Protein AF-A0A661TZ61-F1 (afdb_monomer)

Secondary structure (DSSP, 8-state):
-HHHHHHHHHHHHHT--TT--EEEE-SSB--TTSS-SS-B-----EEEE-TT--S-------S-THHHHHHHHHHHT-PPPSS----GGGG-

Mean predicted aligned error: 3.05 Å

Solvent-accessible surface area (backbone atoms only — not comparable to full-atom values): 6058 Å² total; per-residue (Å²): 105,71,68,59,52,58,69,42,47,64,59,56,59,72,70,55,54,91,90,47,74,49,77,49,67,61,94,60,33,68,63,86,88,52,94,63,94,65,75,40,97,50,89,56,64,79,48,76,50,47,84,82,61,89,68,94,70,86,84,70,88,73,95,47,77,38,21,58,57,18,20,52,23,60,76,73,69,51,77,76,55,99,49,59,58,59,58,56,84,72,73,108

Radius of gyration: 15.36 Å; Cα contacts (8 Å, |Δi|>4): 93; chains: 1; bounding box: 36×26×38 Å

Structure (mmCIF, N/CA/C/O backbone):
data_AF-A0A661TZ61-F1
#
_entry.id   AF-A0A661TZ61-F1
#
loop_
_atom_site.group_PDB
_atom_site.id
_atom_site.type_symbol
_atom_site.label_atom_id
_atom_site.label_alt_id
_atom_site.label_comp_id
_atom_site.label_asym_id
_atom_site.label_entity_id
_atom_site.label_seq_id
_atom_site.pdbx_PDB_ins_code
_atom_site.Cartn_x
_atom_site.Cartn_y
_atom_site.Cartn_z
_atom_site.occupancy
_atom_site.B_iso_or_equiv
_atom_site.auth_seq_id
_atom_site.auth_comp_id
_atom_site.auth_asym_id
_atom_site.auth_atom_id
_atom_site.pdbx_PDB_model_num
ATOM 1 N N . GLY A 1 1 ? -5.444 -2.507 -19.485 1.00 92.00 1 GLY A N 1
ATOM 2 C CA . GLY A 1 1 ? -4.858 -2.901 -18.191 1.00 92.00 1 GLY A CA 1
ATOM 3 C C . GLY A 1 1 ? -5.047 -1.797 -17.176 1.00 92.00 1 GLY A C 1
ATOM 4 O O . GLY A 1 1 ? -6.136 -1.676 -16.637 1.00 92.00 1 GLY A O 1
ATOM 5 N N . LEU A 1 2 ? -4.027 -0.958 -16.969 1.00 97.44 2 LEU A N 1
ATOM 6 C CA . LEU A 1 2 ? -4.084 0.143 -15.995 1.00 97.44 2 LEU A CA 1
ATOM 7 C C . LEU A 1 2 ? -5.230 1.131 -16.268 1.00 97.44 2 LEU A C 1
ATOM 9 O O . LEU A 1 2 ? -5.969 1.461 -15.353 1.00 97.44 2 LEU A O 1
ATOM 13 N N . GLU A 1 3 ? -5.449 1.527 -17.525 1.00 98.44 3 GLU A N 1
ATOM 14 C CA . GLU A 1 3 ? -6.561 2.425 -17.879 1.00 98.44 3 GLU A CA 1
ATOM 15 C C . GLU A 1 3 ? -7.952 1.804 -17.655 1.00 98.44 3 GLU A C 1
ATOM 17 O O . GLU A 1 3 ? -8.905 2.511 -17.339 1.00 98.44 3 GLU A O 1
ATOM 22 N N . ASP A 1 4 ? -8.092 0.484 -17.829 1.00 98.38 4 ASP A N 1
ATOM 23 C CA . ASP A 1 4 ? -9.355 -0.216 -17.551 1.00 98.38 4 ASP A CA 1
ATOM 24 C C . ASP A 1 4 ? -9.628 -0.260 -16.048 1.00 98.38 4 ASP A C 1
ATOM 26 O O . ASP A 1 4 ? -10.761 -0.057 -15.617 1.00 98.38 4 ASP A O 1
ATOM 30 N N . PHE A 1 5 ? -8.578 -0.496 -15.256 1.00 97.94 5 PHE A N 1
ATOM 31 C CA . PHE A 1 5 ? -8.650 -0.462 -13.802 1.00 97.94 5 PHE A CA 1
ATOM 32 C C . PHE A 1 5 ? -9.006 0.937 -13.291 1.00 97.94 5 PHE A C 1
ATOM 34 O O . PHE A 1 5 ? -9.915 1.065 -12.477 1.00 97.94 5 PHE A O 1
ATOM 41 N N . ASP A 1 6 ? -8.371 1.985 -13.820 1.00 98.12 6 ASP A N 1
ATOM 42 C CA . ASP A 1 6 ? -8.680 3.375 -13.470 1.00 98.12 6 ASP A CA 1
ATOM 43 C C . ASP A 1 6 ? -10.154 3.721 -13.747 1.00 98.12 6 ASP A C 1
ATOM 45 O O . ASP A 1 6 ? -10.858 4.219 -12.867 1.00 98.12 6 ASP A O 1
ATOM 49 N N . ARG A 1 7 ? -10.681 3.325 -14.916 1.00 98.50 7 ARG A N 1
ATOM 50 C CA . ARG A 1 7 ? -12.110 3.477 -15.249 1.00 98.50 7 ARG A CA 1
ATOM 51 C C . ARG A 1 7 ? -13.052 2.737 -14.295 1.00 98.50 7 ARG A C 1
ATOM 53 O O . ARG A 1 7 ? -14.206 3.140 -14.163 1.00 98.50 7 ARG A O 1
ATOM 60 N N . PHE A 1 8 ? -12.594 1.670 -13.642 1.00 97.75 8 PHE A N 1
ATOM 61 C CA . PHE A 1 8 ? -13.380 0.912 -12.667 1.00 97.75 8 PHE A CA 1
ATOM 62 C C . PHE A 1 8 ? -13.408 1.567 -11.274 1.00 97.75 8 PHE A C 1
ATOM 64 O O . PHE A 1 8 ? -14.379 1.378 -10.538 1.00 97.75 8 PHE A O 1
ATOM 71 N N . ILE A 1 9 ? -12.411 2.385 -10.914 1.00 97.19 9 ILE A N 1
ATOM 72 C CA . ILE A 1 9 ? -12.298 2.994 -9.576 1.00 97.19 9 ILE A CA 1
ATOM 73 C C . ILE A 1 9 ? -13.557 3.766 -9.138 1.00 97.19 9 ILE A C 1
ATOM 75 O O . ILE A 1 9 ? -13.986 3.560 -8.000 1.00 97.19 9 ILE A O 1
ATOM 79 N N . PRO A 1 10 ? -14.205 4.609 -9.970 1.00 96.38 10 PRO A N 1
ATOM 80 C CA . PRO A 1 10 ? -15.445 5.276 -9.569 1.00 96.38 10 PRO A CA 1
ATOM 81 C C . PRO A 1 10 ? -16.553 4.285 -9.196 1.00 96.38 10 PRO A C 1
ATOM 83 O O . PRO A 1 10 ? -17.199 4.447 -8.167 1.00 96.38 10 PRO A O 1
ATOM 86 N N . THR A 1 11 ? -16.701 3.204 -9.970 1.00 97.56 11 THR A N 1
ATOM 87 C CA . THR A 1 11 ? -17.693 2.156 -9.684 1.00 97.56 11 THR A CA 1
ATOM 88 C C . THR A 1 11 ? -17.379 1.440 -8.373 1.00 97.56 11 THR A C 1
ATOM 90 O O . THR A 1 11 ? -18.287 1.203 -7.581 1.00 97.56 11 THR A O 1
ATOM 93 N N . LEU A 1 12 ? -16.108 1.120 -8.106 1.00 96.00 12 LEU A N 1
ATOM 94 C CA . LEU A 1 12 ? -15.690 0.541 -6.827 1.00 96.00 12 LEU A CA 1
ATOM 95 C C . LEU A 1 12 ? -16.080 1.452 -5.655 1.00 96.00 12 LEU A C 1
ATOM 97 O O . LEU A 1 12 ? -16.696 0.985 -4.702 1.00 96.00 12 LEU A O 1
ATOM 101 N N . LYS A 1 13 ? -15.768 2.750 -5.750 1.00 93.62 13 LYS A N 1
ATOM 102 C CA . LYS A 1 13 ? -16.074 3.738 -4.705 1.00 93.62 13 LYS A CA 1
ATOM 103 C C . LYS A 1 13 ? -17.575 3.855 -4.445 1.00 93.62 13 LYS A C 1
ATOM 105 O O . LYS A 1 13 ? -17.983 3.833 -3.285 1.00 93.62 13 LYS A O 1
ATOM 110 N N . ASP A 1 14 ? -18.386 3.920 -5.499 1.00 95.19 14 ASP A N 1
ATOM 111 C CA . ASP A 1 14 ? -19.845 4.052 -5.392 1.00 95.19 14 ASP A CA 1
ATOM 112 C C . ASP A 1 14 ? -20.510 2.845 -4.707 1.00 95.19 14 ASP A C 1
ATOM 114 O O . ASP A 1 14 ? -21.574 2.991 -4.107 1.00 95.19 14 ASP A O 1
ATOM 118 N N . ASN A 1 15 ? -19.877 1.666 -4.755 1.00 96.00 15 ASN A N 1
ATOM 119 C CA . ASN A 1 15 ? -20.384 0.433 -4.142 1.00 96.00 15 ASN A CA 1
ATOM 120 C C . ASN A 1 15 ? -19.946 0.2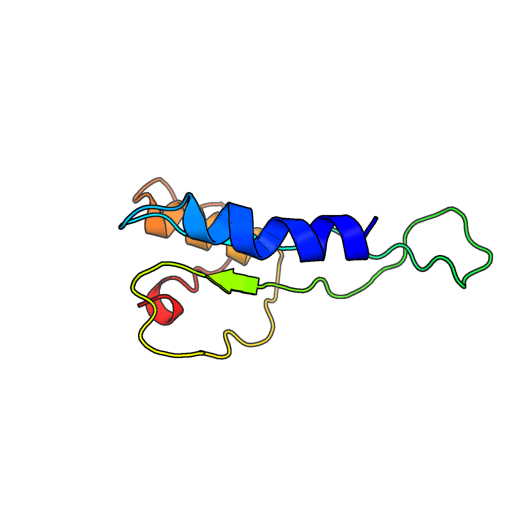14 -2.685 1.00 96.00 15 ASN A C 1
ATOM 122 O O . ASN A 1 15 ? -20.392 -0.746 -2.062 1.00 96.00 15 ASN A O 1
ATOM 126 N N . THR A 1 16 ? -19.091 1.071 -2.132 1.00 95.56 16 THR A N 1
ATOM 127 C CA . THR A 1 16 ? -18.688 0.964 -0.721 1.00 95.56 16 THR A CA 1
ATOM 128 C C . THR A 1 16 ? -19.724 1.570 0.222 1.00 95.56 16 THR A C 1
ATOM 130 O O . THR A 1 16 ? -20.454 2.508 -0.132 1.00 95.56 16 THR A O 1
ATOM 133 N N . VAL A 1 17 ? -19.757 1.074 1.456 1.00 95.00 17 VAL A N 1
ATOM 134 C CA . VAL A 1 17 ? -20.620 1.565 2.538 1.00 95.00 17 VAL A CA 1
ATOM 135 C C . VAL A 1 17 ? -19.803 2.118 3.706 1.00 95.00 17 VAL A C 1
ATOM 137 O O . VAL A 1 17 ? -18.573 2.070 3.721 1.00 95.00 17 VAL A O 1
ATOM 140 N N . ASP A 1 18 ? -20.487 2.719 4.678 1.00 93.88 18 ASP A N 1
ATOM 141 C CA . ASP A 1 18 ? -19.832 3.236 5.877 1.00 93.88 18 ASP A CA 1
ATOM 142 C C . ASP A 1 18 ? -19.182 2.084 6.659 1.00 93.88 18 ASP A C 1
ATOM 144 O O . ASP A 1 18 ? -19.822 1.072 6.941 1.00 93.88 18 ASP A O 1
ATOM 148 N N . GLY A 1 19 ? -17.905 2.255 7.007 1.00 91.44 19 GLY A N 1
ATOM 149 C CA . GLY A 1 19 ? -17.078 1.225 7.641 1.00 91.44 19 GLY A CA 1
ATOM 150 C C . GLY A 1 19 ? -16.153 0.475 6.679 1.00 91.44 19 GLY A C 1
ATOM 151 O O . GLY A 1 19 ? -15.191 -0.137 7.142 1.00 91.44 19 GLY A O 1
ATOM 152 N N . ASP A 1 20 ? -16.370 0.569 5.363 1.00 95.12 20 ASP A N 1
ATOM 153 C CA . ASP A 1 20 ? -15.450 -0.012 4.384 1.00 95.12 20 ASP A CA 1
ATOM 154 C C . ASP A 1 20 ? -14.168 0.819 4.265 1.00 95.12 20 ASP A C 1
ATOM 156 O O . ASP A 1 20 ? -14.203 2.050 4.191 1.00 95.12 20 ASP A O 1
ATOM 160 N N . ILE A 1 21 ? -13.032 0.126 4.168 1.00 94.75 21 ILE A N 1
ATOM 161 C CA . ILE A 1 21 ? -11.727 0.706 3.844 1.00 94.75 21 ILE A CA 1
ATOM 162 C C . ILE A 1 21 ? -11.190 -0.011 2.609 1.00 94.75 21 ILE A C 1
ATOM 164 O O . ILE A 1 21 ? -11.047 -1.233 2.591 1.00 94.75 21 ILE A O 1
ATOM 168 N N . VAL A 1 22 ? -10.861 0.760 1.578 1.00 96.00 22 VAL A N 1
ATOM 169 C CA . VAL A 1 22 ? -10.239 0.273 0.347 1.00 96.00 22 VAL A CA 1
ATOM 170 C C . VAL A 1 22 ? -8.750 0.581 0.402 1.00 96.00 22 VAL A C 1
ATOM 172 O O . VAL A 1 22 ? -8.372 1.738 0.566 1.00 96.00 22 VAL A O 1
ATOM 175 N N . ILE A 1 23 ? -7.911 -0.443 0.232 1.00 96.56 23 ILE A N 1
ATOM 176 C CA . ILE A 1 23 ? -6.452 -0.317 0.115 1.00 96.56 23 ILE A CA 1
ATOM 177 C C . ILE A 1 23 ? -6.035 -0.865 -1.252 1.00 96.56 23 ILE A C 1
ATOM 179 O O . ILE A 1 23 ? -6.327 -2.015 -1.574 1.00 96.56 23 ILE A O 1
ATOM 183 N N . ILE A 1 24 ? -5.343 -0.052 -2.050 1.00 97.62 24 ILE A N 1
ATOM 184 C CA . ILE A 1 24 ? -4.783 -0.434 -3.352 1.00 97.62 24 ILE A CA 1
ATOM 185 C C . ILE A 1 24 ? -3.258 -0.367 -3.252 1.00 97.62 24 ILE A C 1
ATOM 187 O O . ILE A 1 24 ? -2.707 0.670 -2.883 1.00 97.62 24 ILE A O 1
ATOM 191 N N . THR A 1 25 ? -2.589 -1.472 -3.587 1.00 98.31 25 THR A N 1
ATOM 192 C CA . THR A 1 25 ? -1.124 -1.606 -3.600 1.00 98.31 25 THR A CA 1
ATOM 193 C C . THR A 1 25 ? -0.670 -2.559 -4.707 1.00 98.31 25 THR A C 1
ATOM 195 O O . THR A 1 25 ? -1.494 -3.223 -5.335 1.00 98.31 25 THR A O 1
ATOM 198 N N . ALA A 1 26 ? 0.640 -2.645 -4.921 1.00 98.38 26 ALA A N 1
ATOM 199 C CA . ALA A 1 26 ? 1.296 -3.749 -5.621 1.00 98.38 26 ALA A CA 1
ATOM 200 C C . ALA A 1 26 ? 2.190 -4.541 -4.646 1.00 98.38 26 ALA A C 1
ATOM 202 O O . ALA A 1 26 ? 2.318 -4.177 -3.475 1.00 98.38 26 ALA A O 1
ATOM 203 N N . ASP A 1 27 ? 2.810 -5.614 -5.125 1.00 98.19 27 ASP A N 1
ATOM 204 C CA . ASP A 1 27 ? 3.730 -6.481 -4.381 1.00 98.19 27 ASP A CA 1
ATOM 205 C C . ASP A 1 27 ? 5.170 -6.452 -4.932 1.00 98.19 27 ASP A C 1
ATOM 207 O O . ASP A 1 27 ? 6.112 -6.807 -4.225 1.00 98.19 27 ASP A O 1
ATOM 211 N N . HIS A 1 28 ? 5.366 -5.999 -6.170 1.00 98.50 28 HIS A N 1
ATOM 212 C CA . HIS A 1 28 ? 6.671 -5.752 -6.791 1.00 98.50 28 HIS A CA 1
ATOM 213 C C . HIS A 1 28 ? 6.530 -4.830 -8.017 1.00 98.50 28 HIS A C 1
ATOM 215 O O . HIS A 1 28 ? 5.426 -4.407 -8.362 1.00 98.50 28 HIS A O 1
ATOM 221 N N . GLY A 1 29 ? 7.656 -4.512 -8.664 1.00 98.12 29 GLY A N 1
ATOM 222 C CA . GLY A 1 29 ? 7.694 -3.859 -9.972 1.00 98.12 29 GLY A CA 1
ATOM 223 C C . GLY A 1 29 ? 7.894 -4.872 -11.097 1.00 98.12 29 GLY A C 1
ATOM 224 O O . GLY A 1 29 ? 8.479 -5.939 -10.899 1.00 98.12 29 GLY A O 1
ATOM 225 N N . ASN A 1 30 ? 7.420 -4.538 -12.290 1.00 97.88 30 ASN A N 1
ATOM 226 C CA . ASN A 1 30 ? 7.710 -5.294 -13.504 1.00 97.88 30 ASN A CA 1
ATOM 227 C C . ASN A 1 30 ? 7.762 -4.320 -14.683 1.00 97.88 30 ASN A C 1
ATOM 229 O O . ASN A 1 30 ? 6.772 -4.131 -15.392 1.00 97.88 30 ASN A O 1
ATOM 233 N N . ASP A 1 31 ? 8.892 -3.624 -14.807 1.00 97.62 31 ASP A N 1
ATOM 234 C CA . ASP A 1 31 ? 9.086 -2.564 -15.793 1.00 97.62 31 ASP A CA 1
ATOM 235 C C . ASP A 1 31 ? 9.133 -3.135 -17.231 1.00 97.62 31 ASP A C 1
ATOM 237 O O . ASP A 1 31 ? 10.133 -3.760 -17.620 1.00 97.62 31 ASP A O 1
ATOM 241 N N . PRO A 1 32 ? 8.096 -2.878 -18.061 1.00 96.25 32 PRO A N 1
ATOM 242 C CA . PRO A 1 32 ? 7.993 -3.420 -19.415 1.00 96.25 32 PRO A CA 1
ATOM 243 C C . PRO A 1 32 ? 8.957 -2.752 -20.407 1.00 96.25 32 PRO A C 1
ATOM 245 O O . PRO A 1 32 ? 8.978 -3.117 -21.582 1.00 96.25 32 PRO A O 1
ATOM 248 N N . THR A 1 33 ? 9.718 -1.743 -19.975 1.00 97.31 33 THR A N 1
ATOM 249 C CA . THR A 1 33 ? 10.723 -1.053 -20.792 1.00 97.31 33 THR A CA 1
ATOM 250 C C . THR 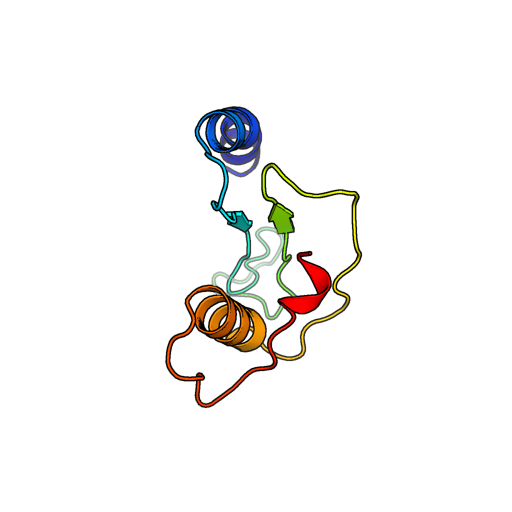A 1 33 ? 12.118 -1.665 -20.653 1.00 97.31 33 THR A C 1
ATOM 252 O O . THR A 1 33 ? 13.032 -1.297 -21.395 1.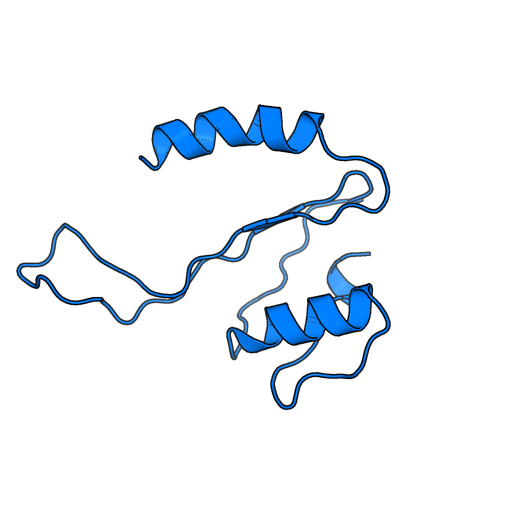00 97.31 33 THR A O 1
ATOM 255 N N . THR A 1 34 ? 12.290 -2.631 -19.743 1.00 95.00 34 THR A N 1
ATOM 256 C CA . THR A 1 34 ? 13.544 -3.371 -19.576 1.00 95.00 34 THR A CA 1
ATOM 257 C C . THR A 1 34 ? 13.613 -4.589 -20.501 1.00 95.00 34 THR A C 1
ATOM 259 O O . THR A 1 34 ? 12.609 -5.086 -21.000 1.00 95.00 34 THR A O 1
ATOM 262 N N . ILE A 1 35 ? 14.829 -5.095 -20.738 1.00 95.69 35 ILE A N 1
ATOM 263 C CA . ILE A 1 35 ? 15.050 -6.325 -21.525 1.00 95.69 35 ILE A CA 1
ATOM 264 C C . ILE A 1 35 ? 14.778 -7.611 -20.730 1.00 95.69 35 ILE A C 1
ATOM 266 O O . ILE A 1 35 ? 14.819 -8.703 -21.296 1.00 95.69 35 ILE A O 1
ATOM 270 N N . SER A 1 36 ? 14.600 -7.490 -19.413 1.00 96.06 36 SER A N 1
ATOM 271 C CA . SER A 1 36 ? 14.360 -8.619 -18.523 1.00 96.06 36 SER A CA 1
ATOM 272 C C . SER A 1 36 ? 12.941 -9.144 -18.714 1.00 96.06 36 SER A C 1
ATOM 274 O O . SER A 1 36 ? 12.029 -8.395 -19.048 1.00 96.06 36 SER A O 1
ATOM 276 N N . THR A 1 37 ? 12.744 -10.433 -18.458 1.00 96.38 37 THR A N 1
ATOM 277 C CA . THR A 1 37 ? 11.407 -11.024 -18.286 1.00 96.38 37 THR A CA 1
ATOM 278 C C . THR A 1 37 ? 11.097 -11.327 -16.818 1.00 96.38 37 THR A C 1
ATOM 280 O O . THR A 1 37 ? 10.066 -11.925 -16.525 1.00 96.38 37 THR A O 1
ATOM 283 N N . ASP A 1 38 ? 12.023 -10.994 -15.917 1.00 97.81 38 ASP A N 1
ATOM 284 C CA . ASP A 1 38 ? 11.898 -11.137 -14.466 1.00 97.81 38 ASP A CA 1
ATOM 285 C C . ASP A 1 38 ? 11.497 -9.803 -13.818 1.00 97.81 38 ASP A C 1
ATOM 287 O O . ASP A 1 38 ? 11.667 -8.739 -14.418 1.00 97.81 38 ASP A O 1
ATOM 291 N N . HIS A 1 39 ? 10.997 -9.859 -12.587 1.00 98.12 39 HIS A N 1
ATOM 292 C CA . HIS A 1 39 ? 10.533 -8.695 -11.833 1.00 98.12 39 HIS A CA 1
ATOM 293 C C . HIS A 1 39 ? 11.654 -7.693 -11.513 1.00 98.12 39 HIS A C 1
ATOM 295 O O . HIS A 1 39 ? 12.834 -8.033 -11.393 1.00 98.12 39 HIS A O 1
ATOM 301 N N . THR A 1 40 ? 11.262 -6.442 -11.280 1.00 97.88 40 THR A N 1
ATOM 302 C CA . THR A 1 40 ? 12.122 -5.354 -10.806 1.00 97.88 40 THR A CA 1
ATOM 303 C C . THR A 1 40 ? 11.880 -5.065 -9.323 1.00 97.88 40 THR A C 1
ATOM 305 O O . THR A 1 40 ? 10.779 -5.198 -8.779 1.00 97.88 40 THR A O 1
ATOM 308 N N . ARG A 1 41 ? 12.948 -4.668 -8.619 1.00 97.81 41 ARG A N 1
ATOM 309 C CA . ARG A 1 41 ? 12.880 -4.313 -7.197 1.00 97.81 41 ARG A CA 1
ATOM 310 C C . ARG A 1 41 ? 12.489 -2.845 -7.046 1.00 97.81 41 ARG A C 1
ATOM 312 O O . ARG A 1 41 ? 13.355 -1.976 -7.016 1.00 97.81 41 ARG A O 1
ATOM 319 N N . GLU A 1 42 ? 11.193 -2.591 -6.922 1.00 98.31 42 GLU A N 1
ATOM 320 C CA . GLU A 1 42 ? 10.629 -1.240 -6.848 1.00 98.31 42 GLU A CA 1
ATOM 321 C C . GLU A 1 42 ? 9.852 -0.997 -5.551 1.00 98.31 42 GLU A C 1
ATOM 323 O O . GLU A 1 42 ? 9.400 -1.932 -4.884 1.00 98.31 42 GLU A O 1
ATOM 328 N N . TYR A 1 43 ? 9.693 0.281 -5.198 1.00 98.25 43 TYR A N 1
ATOM 329 C CA . TYR A 1 43 ? 8.667 0.682 -4.241 1.00 98.25 43 TYR A CA 1
ATOM 330 C C . TYR A 1 43 ? 7.284 0.481 -4.863 1.00 98.25 43 TYR A C 1
ATOM 332 O O . TYR A 1 43 ? 7.094 0.707 -6.054 1.00 98.25 43 TYR A O 1
ATOM 340 N N . VAL A 1 44 ? 6.311 0.105 -4.038 1.00 98.38 44 VAL A N 1
ATOM 341 C CA . VAL A 1 44 ? 4.917 -0.073 -4.458 1.00 98.38 44 VAL A CA 1
ATOM 342 C C . VAL A 1 44 ? 4.062 1.083 -3.933 1.00 98.38 44 VAL A C 1
ATOM 344 O O . VAL A 1 44 ? 4.313 1.563 -2.822 1.00 98.38 44 VAL A O 1
ATOM 347 N N . PRO A 1 45 ? 3.072 1.569 -4.702 1.00 97.69 45 PRO A N 1
ATOM 348 C CA . PRO A 1 45 ? 2.174 2.614 -4.231 1.00 97.69 45 PRO A CA 1
ATOM 349 C C . PRO A 1 45 ? 1.246 2.063 -3.149 1.00 97.69 45 PRO A C 1
ATOM 351 O O . PRO A 1 45 ? 0.875 0.896 -3.192 1.00 97.69 45 PRO A O 1
ATOM 354 N N . ILE A 1 46 ? 0.818 2.914 -2.219 1.00 97.69 46 ILE A N 1
ATOM 355 C CA . ILE A 1 46 ? -0.254 2.596 -1.273 1.00 97.69 46 ILE A CA 1
ATOM 356 C C . ILE A 1 46 ? -1.273 3.726 -1.356 1.00 97.69 46 ILE A C 1
ATOM 358 O O . ILE A 1 46 ? -0.964 4.873 -1.037 1.00 97.69 46 ILE A O 1
ATOM 362 N N . MET A 1 47 ? -2.483 3.403 -1.804 1.00 95.25 47 MET A N 1
ATOM 363 C CA . MET A 1 47 ? -3.615 4.329 -1.847 1.00 95.25 47 MET A CA 1
ATOM 364 C C . MET A 1 47 ? -4.728 3.791 -0.965 1.00 95.25 47 MET A C 1
ATOM 366 O O . MET A 1 47 ? -5.073 2.613 -1.052 1.00 95.25 47 MET A O 1
ATOM 370 N N . ILE A 1 48 ? -5.283 4.656 -0.119 1.00 94.62 48 ILE A N 1
ATOM 371 C CA . ILE A 1 48 ? -6.288 4.275 0.870 1.00 94.62 48 ILE A CA 1
ATOM 372 C C . ILE A 1 48 ? -7.470 5.224 0.770 1.00 94.62 48 ILE A C 1
ATOM 374 O O . ILE A 1 48 ? -7.295 6.434 0.623 1.00 94.62 48 ILE A O 1
ATOM 378 N N . TRP A 1 49 ? -8.676 4.672 0.833 1.00 93.19 49 TRP A N 1
ATOM 379 C CA . TRP A 1 49 ? -9.903 5.450 0.778 1.00 93.19 49 TRP A CA 1
ATOM 380 C C . TRP A 1 49 ? -11.018 4.801 1.605 1.00 93.19 49 TRP A C 1
ATOM 382 O O . TRP A 1 49 ? -11.146 3.580 1.642 1.00 93.19 49 TRP A O 1
ATOM 392 N N . HIS A 1 50 ? -11.844 5.637 2.232 1.00 92.44 50 HIS A N 1
ATOM 393 C CA . HIS A 1 50 ? -13.109 5.270 2.870 1.00 92.44 50 HIS A CA 1
ATOM 394 C C . HIS A 1 50 ? -14.079 6.459 2.786 1.00 92.44 50 HIS A C 1
ATOM 396 O O . HIS A 1 50 ? -13.662 7.603 2.580 1.00 92.44 50 HIS A O 1
ATOM 402 N N . ARG A 1 51 ? -15.385 6.215 2.951 1.00 91.12 51 ARG A N 1
ATOM 403 C CA . ARG A 1 51 ? -16.430 7.248 2.776 1.00 91.12 51 ARG A CA 1
ATOM 404 C C . ARG A 1 51 ? -16.324 8.423 3.749 1.00 91.12 51 ARG A C 1
ATOM 406 O O . ARG A 1 51 ? -16.730 9.529 3.408 1.00 91.12 51 ARG A O 1
ATOM 413 N N . GLN A 1 52 ? -15.805 8.172 4.947 1.00 87.75 52 GLN A N 1
ATOM 414 C CA . GLN A 1 52 ? -15.740 9.148 6.040 1.00 87.75 52 GLN A CA 1
ATOM 415 C C . GLN A 1 52 ? -14.419 9.925 6.083 1.00 87.75 52 GLN A C 1
ATOM 417 O O . GLN A 1 52 ? -14.175 10.648 7.044 1.00 87.75 52 GLN A O 1
ATOM 422 N N . ILE A 1 53 ? -13.564 9.782 5.067 1.00 83.94 53 ILE A N 1
ATOM 423 C CA . ILE A 1 53 ? -12.248 10.414 5.064 1.00 83.94 53 ILE A CA 1
ATOM 424 C C . ILE A 1 53 ? -12.391 11.945 5.067 1.00 83.94 53 ILE A C 1
ATOM 426 O O . ILE A 1 53 ? -12.936 12.542 4.137 1.00 83.94 53 ILE A O 1
ATOM 430 N N . GLY A 1 54 ? -11.935 12.589 6.146 1.00 76.62 54 GLY A N 1
ATOM 431 C CA . GLY A 1 54 ? -12.090 14.035 6.356 1.00 76.62 54 GLY A CA 1
ATOM 432 C C . GLY A 1 54 ? -11.161 14.901 5.497 1.00 76.62 54 GLY A C 1
ATOM 433 O O . GLY A 1 54 ? -11.358 16.112 5.395 1.00 76.62 54 GLY A O 1
ATOM 434 N N . GLY A 1 55 ? -10.154 14.294 4.866 1.00 81.75 55 GLY A N 1
ATOM 435 C CA . GLY A 1 55 ? -9.168 14.962 4.023 1.00 81.75 55 GLY A CA 1
ATOM 436 C C . GLY A 1 55 ? -8.079 14.003 3.547 1.00 81.75 55 GLY A C 1
ATOM 437 O O . GLY A 1 55 ? -7.998 12.863 3.989 1.00 81.75 55 GLY A O 1
ATOM 438 N N . SER A 1 56 ? -7.231 14.451 2.622 1.00 85.12 56 SER A N 1
ATOM 439 C CA . SER A 1 56 ? -6.080 13.655 2.185 1.00 85.12 56 SER A CA 1
ATOM 440 C C . SER A 1 56 ? -4.939 13.768 3.194 1.00 85.12 56 SER A C 1
ATOM 442 O O . SER A 1 56 ? -4.506 14.875 3.511 1.00 85.12 56 SER A O 1
ATOM 444 N N . VAL A 1 57 ? -4.443 12.624 3.663 1.00 88.19 57 VAL A N 1
ATOM 445 C CA . VAL A 1 57 ? -3.299 12.519 4.577 1.00 88.19 57 VAL A CA 1
ATOM 446 C C . VAL A 1 57 ? -2.175 11.762 3.877 1.00 88.19 57 VAL A C 1
ATOM 448 O O . VAL A 1 57 ? -2.406 10.736 3.237 1.00 88.19 57 VAL A O 1
ATOM 451 N N . GLU A 1 58 ? -0.947 12.260 3.996 1.00 91.56 58 GLU A N 1
ATOM 452 C CA . GLU A 1 58 ? 0.238 11.535 3.548 1.00 91.56 58 GLU A CA 1
ATOM 453 C C . GLU A 1 58 ? 0.664 10.536 4.632 1.00 91.56 58 GLU A C 1
ATOM 455 O O . GLU A 1 58 ? 1.112 10.926 5.708 1.00 91.56 58 GLU A O 1
ATOM 460 N N . ILE A 1 59 ? 0.550 9.235 4.346 1.00 93.50 59 ILE A N 1
ATOM 461 C CA . ILE A 1 59 ? 0.960 8.171 5.283 1.00 93.50 59 ILE A CA 1
ATOM 462 C C . ILE A 1 59 ? 2.488 7.978 5.345 1.00 93.50 59 ILE A C 1
ATOM 464 O O . ILE A 1 59 ? 3.001 7.265 6.211 1.00 93.50 59 ILE A O 1
ATOM 468 N N . GLY A 1 60 ? 3.223 8.623 4.433 1.00 94.25 60 GLY A N 1
ATOM 469 C CA . GLY A 1 60 ? 4.674 8.534 4.287 1.00 94.25 60 GLY A CA 1
ATOM 470 C C . GLY A 1 60 ? 5.162 7.169 3.789 1.00 94.25 60 GLY A C 1
ATOM 471 O O . GLY A 1 60 ? 4.388 6.262 3.484 1.00 94.25 60 GLY A O 1
ATOM 472 N N . LEU A 1 61 ? 6.485 6.997 3.726 1.00 96.88 61 LEU A N 1
ATOM 473 C CA . LEU A 1 61 ? 7.097 5.722 3.338 1.00 96.88 61 LEU A CA 1
ATOM 474 C C . LEU A 1 61 ? 6.810 4.635 4.376 1.00 96.88 61 LEU A C 1
ATOM 476 O O . LEU A 1 61 ? 6.883 4.890 5.579 1.00 96.88 61 LEU A O 1
ATOM 480 N N . ARG A 1 62 ? 6.484 3.426 3.914 1.00 97.31 62 ARG A N 1
ATOM 481 C CA . ARG A 1 62 ? 6.363 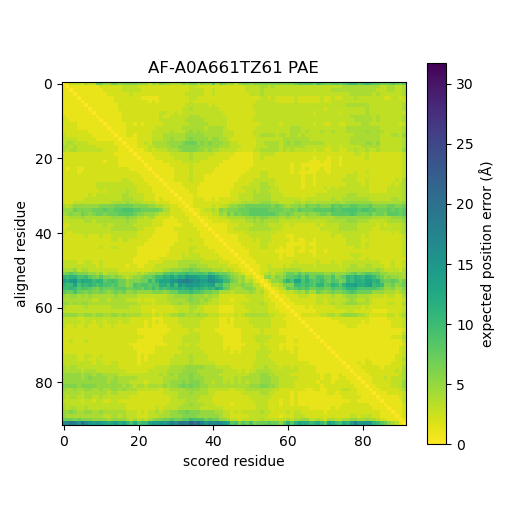2.219 4.747 1.00 97.31 62 ARG A CA 1
ATOM 482 C C . ARG A 1 62 ? 7.641 1.402 4.661 1.00 97.31 62 ARG A C 1
ATOM 484 O O . ARG A 1 62 ? 8.243 1.295 3.594 1.00 97.31 62 ARG A O 1
ATOM 491 N N . HIS A 1 63 ? 8.066 0.846 5.789 1.00 95.06 63 HIS A N 1
ATOM 492 C CA . HIS A 1 63 ? 9.325 0.100 5.862 1.00 95.06 63 HIS A CA 1
ATOM 493 C C . HIS A 1 63 ? 9.162 -1.344 5.385 1.00 95.06 63 HIS A C 1
ATOM 495 O O . HIS A 1 63 ? 10.141 -1.981 4.997 1.00 95.06 63 HIS A O 1
ATOM 501 N N . THR A 1 64 ? 7.932 -1.859 5.399 1.00 97.88 64 THR A N 1
ATOM 502 C CA . THR A 1 64 ? 7.600 -3.210 4.955 1.00 97.88 64 THR A CA 1
ATOM 503 C C . THR A 1 64 ? 6.154 -3.282 4.468 1.00 97.88 64 THR A C 1
ATOM 505 O O . THR A 1 64 ? 5.282 -2.575 4.969 1.00 97.88 64 THR A O 1
ATOM 508 N N . MET A 1 65 ? 5.872 -4.184 3.524 1.00 97.94 65 MET A N 1
ATOM 509 C CA . MET A 1 65 ? 4.495 -4.505 3.113 1.00 97.94 65 MET A CA 1
ATOM 510 C C . MET A 1 65 ? 3.661 -5.051 4.281 1.00 97.94 65 MET A C 1
ATOM 512 O O . MET A 1 65 ? 2.438 -4.920 4.279 1.00 9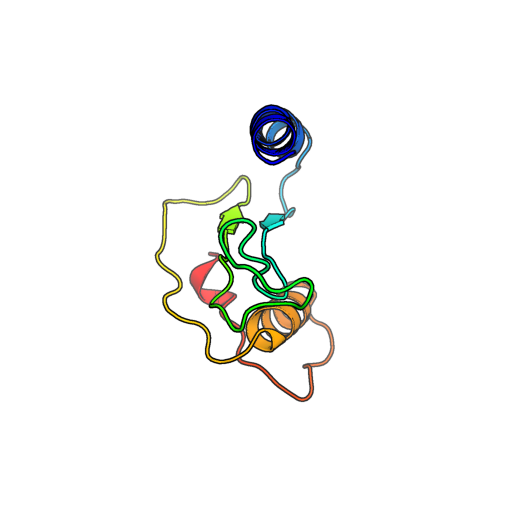7.94 65 MET A O 1
ATOM 516 N N . ALA A 1 66 ? 4.317 -5.604 5.310 1.00 98.38 66 ALA A N 1
ATOM 517 C CA . ALA A 1 66 ? 3.653 -6.068 6.523 1.00 98.38 66 ALA A CA 1
ATOM 518 C C . ALA A 1 66 ? 2.929 -4.938 7.281 1.00 98.38 66 ALA A C 1
ATOM 520 O O . ALA A 1 66 ? 1.981 -5.225 8.005 1.00 98.38 66 ALA A O 1
ATOM 521 N N . ASP A 1 67 ? 3.287 -3.664 7.064 1.00 98.31 67 ASP A N 1
ATOM 522 C CA . ASP A 1 67 ? 2.583 -2.517 7.656 1.00 98.31 67 ASP A CA 1
ATOM 523 C C . ASP A 1 67 ? 1.097 -2.490 7.231 1.00 98.31 67 ASP A C 1
ATOM 525 O O . ASP A 1 67 ? 0.228 -2.124 8.025 1.00 98.31 67 ASP A O 1
ATOM 529 N N . ILE A 1 68 ? 0.775 -2.944 6.008 1.00 98.06 68 ILE A N 1
ATOM 530 C CA . ILE A 1 68 ? -0.615 -3.079 5.535 1.00 98.06 68 ILE A CA 1
ATOM 531 C C . ILE A 1 68 ? -1.339 -4.165 6.335 1.00 98.06 68 ILE A C 1
ATOM 533 O O . ILE A 1 68 ? -2.417 -3.917 6.872 1.00 98.06 68 ILE A O 1
ATOM 537 N N . GLY A 1 69 ? -0.739 -5.353 6.461 1.00 98.06 69 GLY A N 1
ATOM 538 C CA . GLY A 1 69 ? -1.319 -6.465 7.221 1.00 98.06 69 GLY A CA 1
ATOM 539 C C . GLY A 1 69 ? -1.525 -6.120 8.697 1.00 98.06 69 GLY A C 1
ATOM 540 O O . GLY A 1 69 ? -2.598 -6.364 9.247 1.00 98.06 69 GLY A O 1
ATOM 541 N N . GLN A 1 70 ? -0.541 -5.464 9.312 1.00 98.44 70 GLN A N 1
ATOM 542 C CA . GLN A 1 70 ? -0.625 -4.999 10.691 1.00 98.44 70 GLN A CA 1
ATOM 543 C C . GLN A 1 70 ? -1.731 -3.948 10.878 1.00 98.44 70 GLN A C 1
ATOM 545 O O . GLN A 1 70 ? -2.410 -3.962 11.907 1.00 98.44 70 GLN A O 1
ATOM 550 N N . THR A 1 71 ? -1.944 -3.069 9.892 1.00 97.62 71 THR A N 1
ATOM 551 C CA . THR A 1 71 ? -3.041 -2.086 9.900 1.00 97.62 71 THR A CA 1
ATOM 552 C C . THR A 1 71 ? -4.404 -2.762 9.749 1.00 97.62 71 THR A C 1
ATOM 554 O O . THR A 1 71 ? -5.329 -2.426 10.482 1.00 97.62 71 THR A O 1
ATOM 557 N N . VAL A 1 72 ? -4.535 -3.759 8.866 1.00 97.62 72 VAL A N 1
ATOM 558 C CA . VAL A 1 72 ? -5.772 -4.550 8.724 1.00 97.62 72 VAL A CA 1
ATOM 559 C C . VAL A 1 72 ? -6.106 -5.284 10.025 1.00 97.62 72 VAL A C 1
ATOM 561 O O . VAL A 1 72 ? -7.252 -5.246 10.469 1.00 97.62 72 VAL A O 1
ATOM 564 N N . ALA A 1 73 ? -5.112 -5.902 10.671 1.00 98.31 73 ALA A N 1
ATOM 565 C CA . ALA A 1 73 ? -5.302 -6.582 11.950 1.00 98.31 73 ALA A CA 1
ATOM 566 C C . ALA A 1 73 ? -5.806 -5.627 13.048 1.00 98.31 73 ALA A C 1
ATOM 568 O O . ALA A 1 73 ? -6.743 -5.949 13.778 1.00 98.31 73 ALA A O 1
ATOM 569 N N . ASP A 1 74 ? -5.224 -4.428 13.122 1.00 97.56 74 ASP A N 1
ATOM 570 C CA . ASP A 1 74 ? -5.610 -3.381 14.070 1.00 97.56 74 ASP A CA 1
ATOM 571 C C . ASP A 1 74 ? -7.022 -2.831 13.790 1.00 97.56 74 ASP A C 1
ATOM 573 O O . ASP A 1 74 ? -7.830 -2.662 14.706 1.00 97.56 74 ASP A O 1
ATOM 577 N N . VAL A 1 75 ? -7.378 -2.600 12.522 1.00 96.25 75 VAL A N 1
ATOM 578 C CA . VAL A 1 75 ? -8.732 -2.173 12.122 1.00 96.25 75 VAL A CA 1
ATOM 579 C C . VAL A 1 75 ? -9.783 -3.209 12.526 1.00 96.25 75 VAL A C 1
ATOM 581 O O . VAL A 1 75 ? -10.813 -2.838 13.083 1.00 96.25 75 VAL A O 1
ATOM 584 N N . LEU A 1 76 ? -9.517 -4.496 12.290 1.00 96.69 76 LEU A N 1
ATOM 585 C CA . LEU A 1 76 ? -10.450 -5.585 12.596 1.00 96.69 76 LEU A CA 1
ATOM 586 C C . LEU A 1 76 ? -10.450 -6.003 14.076 1.00 96.69 76 LEU A C 1
ATOM 588 O O . LEU A 1 76 ? -11.298 -6.797 14.480 1.00 96.69 76 LEU A O 1
ATOM 592 N N . GLY A 1 77 ? -9.514 -5.496 14.885 1.00 97.12 77 GLY A N 1
ATOM 593 C CA . GLY A 1 77 ? -9.385 -5.861 16.297 1.00 97.12 77 GLY A CA 1
ATOM 594 C C . GLY A 1 77 ? -8.962 -7.317 16.519 1.00 97.12 77 GLY A C 1
ATOM 595 O O . 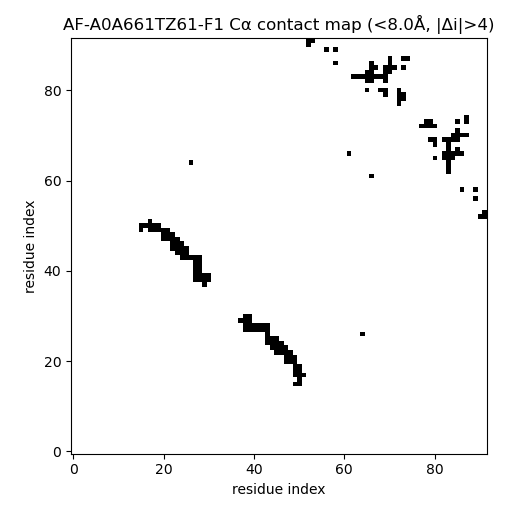GLY A 1 77 ? -9.350 -7.919 17.520 1.00 97.12 77 GLY A O 1
ATOM 596 N N . VAL A 1 78 ? -8.201 -7.892 15.585 1.00 98.31 78 VAL A N 1
ATOM 597 C CA . VAL A 1 78 ? -7.671 -9.263 15.679 1.00 98.31 78 VAL A CA 1
ATOM 598 C C . VAL A 1 78 ? -6.220 -9.267 16.169 1.00 98.31 78 VAL A C 1
ATOM 600 O O . VAL A 1 78 ? -5.623 -8.220 16.425 1.00 98.31 78 VAL A O 1
ATOM 603 N N . GLU A 1 79 ? -5.650 -10.460 16.347 1.00 98.25 79 GLU A N 1
ATOM 604 C CA . GLU A 1 79 ? -4.264 -10.613 16.788 1.00 98.25 79 GLU A CA 1
ATOM 605 C C . GLU A 1 79 ? -3.280 -9.920 15.832 1.00 98.25 79 GLU A C 1
ATOM 607 O O . GLU A 1 79 ? -3.466 -9.899 14.614 1.00 98.25 79 GLU A O 1
ATOM 612 N N . LYS A 1 80 ? -2.22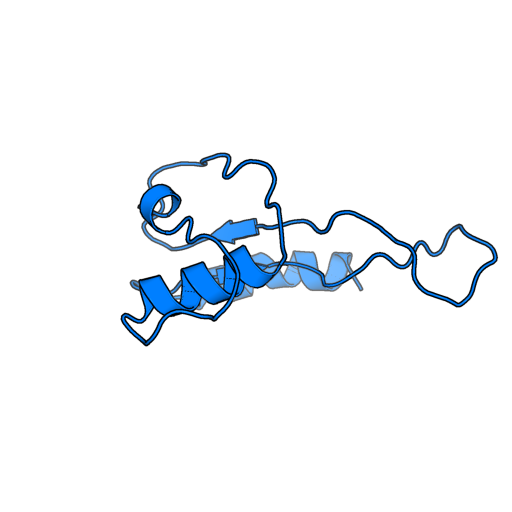3 -9.337 16.406 1.00 97.38 80 LYS A N 1
ATOM 613 C CA . LYS A 1 80 ? -1.183 -8.647 15.644 1.00 97.38 80 LYS A CA 1
ATOM 614 C C . LYS A 1 80 ? -0.401 -9.622 14.771 1.00 97.38 80 LYS A C 1
ATOM 616 O O . LYS A 1 80 ? -0.185 -10.776 15.136 1.00 97.38 80 LYS A O 1
ATOM 621 N N . THR A 1 81 ? 0.072 -9.125 13.636 1.00 97.25 81 THR A N 1
ATOM 622 C CA . THR A 1 81 ? 1.009 -9.868 12.800 1.00 97.25 81 THR A CA 1
ATOM 623 C C . THR A 1 81 ? 2.389 -9.910 13.470 1.00 97.25 81 THR A C 1
ATOM 625 O O . THR A 1 81 ? 2.701 -9.045 14.290 1.00 97.25 81 THR A O 1
ATOM 628 N N . PRO A 1 82 ? 3.244 -10.896 13.139 1.00 97.38 82 PRO A N 1
ATOM 629 C CA . PRO A 1 82 ? 4.614 -10.942 13.660 1.00 97.38 82 PRO A CA 1
ATOM 630 C C . PRO A 1 82 ? 5.465 -9.731 13.252 1.00 97.38 82 PRO A C 1
ATOM 632 O O . PRO A 1 82 ? 6.387 -9.358 13.973 1.00 97.38 82 PRO A O 1
ATOM 635 N N . ASP A 1 83 ? 5.135 -9.123 12.110 1.00 97.88 83 ASP A N 1
ATOM 636 C CA . ASP A 1 83 ? 5.864 -8.019 11.497 1.00 97.88 83 ASP A CA 1
ATOM 637 C C . ASP A 1 83 ? 4.929 -6.865 11.122 1.00 97.88 83 ASP A C 1
ATOM 639 O O . ASP A 1 83 ? 3.732 -7.061 10.896 1.00 97.88 83 ASP A O 1
ATOM 643 N N . GLY A 1 84 ? 5.517 -5.678 10.965 1.00 97.69 84 GLY A N 1
ATOM 644 C CA . GLY A 1 84 ? 4.842 -4.466 10.509 1.00 97.69 84 GLY A CA 1
ATOM 645 C C . GLY A 1 84 ? 4.443 -3.516 11.638 1.00 97.69 84 GLY A C 1
ATOM 646 O O . GLY A 1 84 ? 4.377 -3.880 12.809 1.00 97.69 84 GLY A O 1
ATOM 647 N N . ASN A 1 85 ? 4.174 -2.267 11.273 1.00 97.50 85 ASN A N 1
ATOM 648 C CA . ASN A 1 85 ? 3.672 -1.220 12.152 1.00 97.50 85 ASN A CA 1
ATOM 649 C C . ASN A 1 85 ? 2.354 -0.681 11.594 1.00 97.50 85 ASN A C 1
AT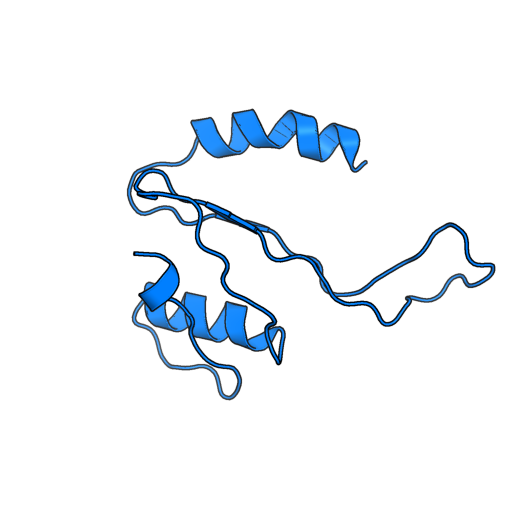OM 651 O O . ASN A 1 85 ? 2.298 -0.205 10.459 1.00 97.50 85 ASN A O 1
ATOM 655 N N . SER A 1 86 ? 1.299 -0.750 12.408 1.00 97.25 86 SER A N 1
ATOM 656 C CA . SER A 1 86 ? -0.010 -0.208 12.042 1.00 97.25 86 SER A CA 1
ATOM 657 C C . SER A 1 86 ? 0.081 1.304 11.853 1.00 97.25 86 SER A C 1
ATOM 659 O O . SER A 1 86 ? 0.706 2.003 12.652 1.00 97.25 86 SER A O 1
ATOM 661 N N . PHE A 1 87 ? -0.581 1.808 10.818 1.00 95.50 87 PHE A N 1
ATOM 662 C CA . PHE A 1 87 ? -0.803 3.235 10.591 1.00 95.50 87 PHE A CA 1
ATOM 663 C C . PHE A 1 87 ? -2.297 3.591 10.646 1.00 95.50 87 PHE A C 1
ATOM 665 O O . PHE A 1 87 ? -2.706 4.618 10.111 1.00 95.50 87 PHE A O 1
ATOM 672 N N . LYS A 1 88 ? -3.116 2.769 11.318 1.00 93.88 88 LYS A N 1
ATOM 673 C CA . LYS A 1 88 ? -4.565 2.979 11.491 1.00 93.88 88 LYS A CA 1
ATOM 674 C C . LYS A 1 88 ? -4.921 4.370 12.014 1.00 93.88 88 LYS A C 1
ATOM 676 O O . LYS A 1 88 ? -5.887 4.948 11.541 1.00 93.88 88 LYS A O 1
ATOM 681 N N . GLU A 1 89 ? -4.131 4.921 12.934 1.00 91.88 89 GLU A N 1
ATOM 682 C CA . GLU A 1 89 ? -4.350 6.265 13.498 1.00 91.88 89 GLU A CA 1
ATOM 683 C C . GLU A 1 89 ? -4.287 7.385 12.444 1.00 91.88 89 GLU A C 1
ATOM 685 O O . GLU A 1 89 ? -4.798 8.475 12.669 1.00 91.88 89 GLU A O 1
ATOM 690 N N . MET A 1 90 ? -3.671 7.129 11.283 1.00 91.06 90 MET A N 1
ATOM 691 C CA . MET A 1 90 ? -3.634 8.057 10.146 1.00 91.06 90 MET A CA 1
ATOM 692 C C . MET A 1 90 ? -4.846 7.908 9.210 1.00 91.06 90 MET 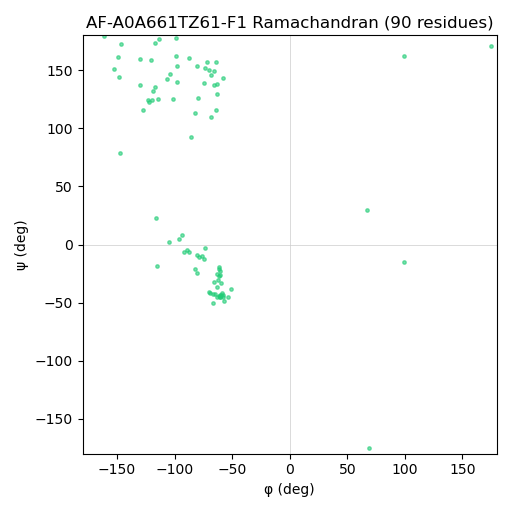A C 1
ATOM 694 O O . MET A 1 90 ? -4.962 8.675 8.257 1.00 91.06 90 MET A O 1
ATOM 698 N N . LEU A 1 91 ? -5.707 6.906 9.436 1.00 86.19 91 LEU A N 1
ATOM 699 C CA . LEU A 1 91 ? -6.915 6.624 8.647 1.00 86.19 91 LEU A CA 1
ATOM 700 C C . LEU A 1 91 ? -8.188 7.232 9.263 1.00 86.19 91 LEU A C 1
ATOM 702 O O . LEU A 1 91 ? -9.284 6.932 8.796 1.00 86.19 91 LEU A O 1
ATOM 706 N N . ILE A 1 92 ? -8.054 8.008 10.341 1.00 69.50 92 ILE A N 1
ATOM 707 C CA . ILE A 1 92 ? -9.161 8.585 11.119 1.00 69.50 92 ILE A CA 1
ATOM 708 C C . ILE A 1 92 ? -9.383 10.042 10.711 1.00 69.50 92 ILE A C 1
ATOM 710 O O . ILE A 1 92 ? -8.379 10.780 10.594 1.00 69.50 92 ILE A O 1
#

pLDDT: mean 95.28, std 4.76, range [69.5, 98.5]

Nearest PDB structures (foldseek):
  8saj-assembly1_G  TM=4.134E-01  e=6.779E+00  Mycobacterium phage Adjutor

Foldseek 3Di:
DVVVVVVCVVVVQVPDDALDKDWDKDDFADDPPDPDPDTDHDDMDIDMDDPPQPDDDDLDDFPDPLLVVQQVCVSVVHDGDPDHDHPVVRRD

Sequence (92 aa):
GLEDFDRFIPTLKDNTVDGDIVIITADHGNDPTTISTDHTREYVPIMIWHRQIGGSVEIGLRHTMADIGQTVADVLGVEKTPDGNSFKEMLI